Protein AF-A0A6N4T067-F1 (afdb_monomer_lite)

Sequence (150 aa):
MIQQEGWAFFNFDYLLPHVIFAALATLLLARVASMANKRQPPPKGITAFLLVLASFSFLVTSYVVGIRINQFAGGPLILAEYHRDDKCENLIPVHKSLPVVEYTHKTKDYWCSREVDEAQTVKVRKGLFGHYQFDLGEQTQAIRDYKKKT

Foldseek 3Di:
DDFCFPPLVPDPVLLVVLLVVLVVVLVVLVVCLVVVDPDDRDDPVVSVVVSVVSSVVSSVVVSVVVVVQQVVQWDAWDWWWWFADPVLQWTHTPDPLDDIGGDDPLQSVVNVVDDRPDIDIWTWIQTPPRDITTRCVVVVVSSVVVVVVD

Radius of gyration: 20.96 Å; chains: 1; bounding box: 53×38×52 Å

Secondary structure (DSSP, 8-state):
------GGGT-HHHHHHHHHHHHHHHHHHHHHHHHS-SS-PPPHHHHHHHHHHHHHHHHHHHHHHHHHHHHHHS---EEEEEEE-TTSSEEEESSTTSPPEEPPTTTHHHHHTS-TT--EEEEEEE-GGG-EEEE-HHHHHHHHHHHHH-

Structure (mmCIF, N/CA/C/O backbone):
data_AF-A0A6N4T067-F1
#
_entry.id   AF-A0A6N4T067-F1
#
loop_
_atom_site.group_PDB
_atom_site.id
_atom_site.type_symbol
_atom_site.label_atom_id
_atom_site.label_alt_id
_atom_site.label_comp_id
_atom_site.label_asym_id
_atom_site.label_entity_id
_atom_site.label_seq_id
_atom_site.pdbx_PDB_ins_code
_atom_site.Cartn_x
_atom_site.Cartn_y
_atom_site.Cartn_z
_atom_site.occupancy
_atom_site.B_iso_or_equiv
_atom_site.auth_seq_id
_atom_site.auth_comp_id
_atom_site.auth_asym_id
_atom_site.auth_atom_id
_atom_site.pdbx_PDB_model_num
ATOM 1 N N . MET A 1 1 ? -14.873 -4.683 -13.558 1.00 44.59 1 MET A N 1
ATOM 2 C CA . MET A 1 1 ? -13.881 -5.605 -12.961 1.00 44.59 1 MET A CA 1
ATOM 3 C C . MET A 1 1 ? -13.229 -4.860 -11.805 1.00 44.59 1 MET A C 1
ATOM 5 O O . MET A 1 1 ? -12.776 -3.748 -12.037 1.00 44.59 1 MET A O 1
ATOM 9 N N . ILE A 1 2 ? -13.279 -5.365 -10.568 1.00 52.09 2 ILE A N 1
ATOM 10 C CA . ILE A 1 2 ? -12.638 -4.685 -9.427 1.00 52.09 2 ILE A CA 1
ATOM 11 C C . ILE A 1 2 ? -11.141 -4.997 -9.496 1.00 52.09 2 ILE A C 1
ATOM 13 O O . ILE A 1 2 ? -10.750 -6.152 -9.355 1.00 52.09 2 ILE A O 1
ATOM 17 N N . GLN A 1 3 ? -10.327 -3.980 -9.760 1.00 61.28 3 GLN A N 1
ATOM 18 C CA . GLN A 1 3 ? -8.883 -4.107 -9.949 1.00 61.28 3 GLN A CA 1
ATOM 19 C C . GLN A 1 3 ? -8.162 -4.331 -8.605 1.00 61.28 3 GLN A C 1
ATOM 21 O O . GLN A 1 3 ? -8.578 -3.785 -7.575 1.00 61.28 3 GLN A O 1
ATOM 26 N N . GLN A 1 4 ? -7.127 -5.182 -8.593 1.00 61.72 4 GLN A N 1
ATOM 27 C CA . GLN A 1 4 ? -6.391 -5.567 -7.380 1.00 61.72 4 GLN A CA 1
ATOM 28 C C . GLN A 1 4 ? -5.180 -4.658 -7.160 1.00 61.72 4 GLN A C 1
ATOM 30 O O . GLN A 1 4 ? -4.049 -4.984 -7.513 1.00 61.72 4 GLN A O 1
ATOM 35 N N . GLU A 1 5 ? -5.416 -3.506 -6.542 1.00 65.81 5 GLU A N 1
ATOM 36 C CA . GLU A 1 5 ? -4.355 -2.526 -6.310 1.00 65.81 5 GLU A CA 1
ATOM 37 C C . GLU A 1 5 ? -3.645 -2.738 -4.970 1.00 65.81 5 GLU A C 1
ATOM 39 O O . GLU A 1 5 ? -4.001 -2.130 -3.965 1.00 65.81 5 GLU A O 1
ATOM 44 N N . GLY A 1 6 ? -2.653 -3.630 -4.942 1.00 62.97 6 GLY A N 1
ATOM 45 C CA . GLY A 1 6 ? -2.050 -4.131 -3.702 1.00 62.97 6 GLY A CA 1
ATOM 46 C C . GLY A 1 6 ? -1.324 -3.083 -2.849 1.00 62.97 6 GLY A C 1
ATOM 47 O O . GLY A 1 6 ? -1.438 -3.120 -1.630 1.00 62.97 6 GLY A O 1
ATOM 48 N N . TRP A 1 7 ? -0.605 -2.130 -3.447 1.00 63.97 7 TRP A N 1
ATOM 49 C CA . TRP A 1 7 ? 0.235 -1.191 -2.681 1.00 63.97 7 TRP A CA 1
ATOM 50 C C . TRP A 1 7 ? -0.571 -0.139 -1.904 1.00 63.97 7 TRP A C 1
ATOM 52 O O . TRP A 1 7 ? -0.191 0.242 -0.798 1.00 63.97 7 TRP A O 1
ATOM 62 N N . ALA A 1 8 ? -1.737 0.264 -2.423 1.00 60.00 8 ALA A N 1
ATOM 63 C CA . ALA A 1 8 ? -2.631 1.187 -1.724 1.00 60.00 8 ALA A CA 1
ATOM 64 C C . ALA A 1 8 ? -3.114 0.629 -0.371 1.00 60.00 8 ALA A C 1
ATOM 66 O O . ALA A 1 8 ? -3.447 1.415 0.507 1.00 60.00 8 ALA A O 1
ATOM 67 N N . PHE A 1 9 ? -3.106 -0.703 -0.193 1.00 60.81 9 PHE A N 1
ATOM 68 C CA . PHE A 1 9 ? -3.509 -1.389 1.042 1.00 60.81 9 PHE A CA 1
ATOM 69 C C . PHE A 1 9 ? -2.417 -1.479 2.121 1.00 60.81 9 PHE A C 1
ATOM 71 O O . PHE A 1 9 ? -2.731 -1.841 3.253 1.00 60.81 9 PHE A O 1
ATOM 78 N N . PHE A 1 10 ? -1.149 -1.195 1.800 1.00 60.81 10 PHE A N 1
ATOM 79 C CA . PHE A 1 10 ? -0.024 -1.381 2.733 1.00 60.81 10 PHE A CA 1
ATOM 80 C C . PHE A 1 10 ? 0.742 -0.092 3.050 1.00 60.81 10 PHE A C 1
ATOM 82 O O . PHE A 1 10 ? 1.742 -0.135 3.762 1.00 60.81 10 PHE A O 1
ATOM 89 N N . ASN A 1 11 ? 0.277 1.058 2.561 1.00 70.00 11 ASN A N 1
ATOM 90 C CA . ASN A 1 11 ? 0.948 2.333 2.777 1.00 70.00 11 ASN A CA 1
ATOM 91 C C . ASN A 1 11 ? 0.476 3.012 4.084 1.00 70.00 11 ASN A C 1
ATOM 93 O O . ASN A 1 11 ? -0.711 3.314 4.247 1.00 70.00 11 ASN A O 1
ATOM 97 N N . PHE A 1 12 ? 1.414 3.284 5.000 1.00 74.00 12 PHE A N 1
ATOM 98 C CA . PHE A 1 12 ? 1.149 3.974 6.269 1.00 74.00 12 PHE A CA 1
ATOM 99 C C . PHE A 1 12 ? 0.730 5.439 6.085 1.00 74.00 12 PHE A C 1
ATOM 101 O O . PHE A 1 12 ? -0.163 5.906 6.794 1.00 74.00 12 PHE A O 1
ATOM 108 N N . ASP A 1 13 ? 1.285 6.138 5.093 1.00 74.25 13 ASP A N 1
ATOM 109 C CA . ASP A 1 13 ? 0.868 7.497 4.726 1.00 74.25 13 ASP A CA 1
ATOM 110 C C . ASP A 1 13 ? -0.597 7.517 4.290 1.00 74.25 13 ASP A C 1
ATOM 112 O O . ASP A 1 13 ? -1.313 8.485 4.540 1.00 74.25 13 ASP A O 1
ATOM 116 N N . TYR A 1 14 ? -1.069 6.419 3.689 1.00 73.50 14 TYR A N 1
ATOM 117 C CA . TYR A 1 14 ? -2.481 6.251 3.364 1.00 73.50 14 TYR A CA 1
ATOM 118 C C . TYR A 1 14 ? -3.322 5.955 4.608 1.00 73.50 14 TYR A C 1
ATOM 120 O O . TYR A 1 14 ? -4.459 6.395 4.686 1.00 73.50 14 TYR A O 1
ATOM 128 N N . LEU A 1 15 ? -2.790 5.229 5.596 1.00 80.50 15 LEU A N 1
ATOM 129 C CA . LEU A 1 15 ? -3.504 4.858 6.824 1.00 80.50 15 LEU A CA 1
ATOM 130 C C . LEU A 1 15 ? -3.681 6.038 7.793 1.00 80.50 15 LEU A C 1
ATOM 132 O O . LEU A 1 15 ? -4.723 6.147 8.444 1.00 80.50 15 LEU A O 1
ATOM 136 N N . LEU A 1 16 ? -2.683 6.918 7.897 1.00 84.38 16 LEU A N 1
ATOM 137 C CA . LEU A 1 16 ? -2.623 7.966 8.918 1.00 84.38 16 LEU A CA 1
ATOM 138 C C . LEU A 1 16 ? -3.851 8.906 8.929 1.00 84.38 16 LEU A C 1
ATOM 140 O O . LEU A 1 16 ? -4.422 9.101 10.008 1.00 84.38 16 LEU A O 1
ATOM 144 N N . PRO A 1 17 ? -4.343 9.435 7.789 1.00 83.44 17 PRO A N 1
ATOM 145 C CA . PRO A 1 17 ? -5.561 10.246 7.772 1.00 83.44 17 PRO A CA 1
ATOM 146 C C . PRO A 1 17 ? -6.779 9.503 8.337 1.00 83.44 17 PRO A C 1
ATOM 148 O O . PRO A 1 17 ? -7.592 10.084 9.054 1.00 83.44 17 PRO A O 1
ATOM 151 N N . HIS A 1 18 ? -6.893 8.199 8.074 1.00 85.00 18 HIS A N 1
ATOM 152 C CA . HIS A 1 18 ? -8.007 7.378 8.550 1.00 85.00 18 HIS A CA 1
ATOM 153 C C . HIS A 1 18 ? -7.936 7.098 10.052 1.00 85.00 18 HIS A C 1
ATOM 155 O O . HIS A 1 18 ? -8.977 7.031 10.704 1.00 85.00 18 HIS A O 1
ATOM 161 N N . VAL A 1 19 ? -6.730 7.014 10.624 1.00 86.38 19 VAL A N 1
ATOM 162 C CA . VAL A 1 19 ? -6.539 6.962 12.084 1.00 86.38 19 VAL A CA 1
ATOM 163 C C . VAL A 1 19 ? -7.068 8.238 12.737 1.00 86.38 19 VAL A C 1
ATOM 165 O O . VAL A 1 19 ? -7.786 8.158 13.734 1.00 86.38 19 VAL A O 1
ATOM 168 N N . ILE A 1 20 ? -6.789 9.405 12.148 1.00 87.38 20 ILE A N 1
ATOM 169 C CA . ILE A 1 20 ? -7.291 10.695 12.645 1.00 87.38 20 ILE A CA 1
ATOM 170 C C . ILE A 1 20 ? -8.823 10.743 12.561 1.00 87.38 20 ILE A C 1
ATOM 172 O O . ILE A 1 20 ? -9.481 11.077 13.547 1.00 87.38 20 ILE A O 1
ATOM 176 N N . PHE A 1 21 ? -9.411 10.361 11.422 1.00 85.50 21 PHE A N 1
ATOM 177 C CA . PHE A 1 21 ? -10.870 10.315 11.271 1.00 85.50 21 PHE A CA 1
ATOM 178 C C . PHE A 1 21 ? -11.536 9.349 12.252 1.00 85.50 21 PHE A C 1
ATOM 180 O O . PHE A 1 21 ? -12.553 9.699 12.854 1.00 85.50 21 PHE A O 1
ATOM 187 N N . ALA A 1 22 ? -10.958 8.162 12.449 1.00 86.69 22 ALA A N 1
ATOM 188 C CA . ALA A 1 22 ? -11.449 7.200 13.423 1.00 86.69 22 ALA A CA 1
ATOM 189 C C . ALA A 1 22 ? -11.409 7.789 14.837 1.00 86.69 22 ALA A C 1
ATOM 191 O O . ALA A 1 22 ? -12.429 7.762 15.515 1.00 86.69 22 ALA A O 1
ATOM 192 N N . ALA A 1 23 ? -10.296 8.408 15.246 1.00 88.06 23 ALA A N 1
ATOM 193 C CA . ALA A 1 23 ? -10.174 9.049 16.555 1.00 88.06 23 ALA A CA 1
ATOM 194 C C . ALA A 1 23 ? -11.229 10.151 16.776 1.00 88.06 23 ALA A C 1
ATOM 196 O O . ALA A 1 23 ? -11.858 10.206 17.835 1.00 88.06 23 ALA A O 1
ATOM 197 N N . LEU A 1 24 ? -11.477 10.999 15.771 1.00 90.56 24 LEU A N 1
ATOM 198 C CA . LEU A 1 24 ? -12.517 12.033 15.833 1.00 90.56 24 LEU A CA 1
ATOM 199 C C . LEU A 1 24 ? -13.923 11.430 15.961 1.00 90.56 24 LEU A C 1
ATOM 201 O O . LEU A 1 24 ? -14.719 11.889 16.785 1.00 90.56 24 LEU A O 1
ATOM 205 N N . ALA A 1 25 ? -14.221 10.379 15.193 1.00 87.81 25 ALA A N 1
ATOM 206 C CA . ALA A 1 25 ? -15.487 9.657 15.286 1.00 87.81 25 ALA A CA 1
ATOM 207 C C . ALA A 1 25 ? -15.664 9.009 16.670 1.00 87.81 25 ALA A C 1
ATOM 209 O O . ALA A 1 25 ? -16.737 9.111 17.265 1.00 87.81 25 ALA A O 1
ATOM 210 N N . THR A 1 26 ? -14.607 8.414 17.231 1.00 89.12 26 THR A N 1
ATOM 211 C CA . THR A 1 26 ? -14.613 7.843 18.584 1.00 89.12 26 THR A CA 1
ATOM 212 C C . THR A 1 26 ? -14.922 8.895 19.639 1.00 89.12 26 THR A C 1
ATOM 214 O O . THR A 1 26 ? -15.746 8.651 20.518 1.00 89.12 26 THR A O 1
ATOM 217 N N . LEU A 1 27 ? -14.303 10.077 19.551 1.00 90.81 27 LEU A N 1
ATOM 218 C CA . LEU A 1 27 ? -14.550 11.182 20.482 1.00 90.81 27 LEU A CA 1
ATOM 219 C C . LEU A 1 27 ? -16.002 11.672 20.406 1.00 90.81 27 LEU A C 1
ATOM 221 O O . LEU A 1 27 ? -16.629 11.907 21.441 1.00 90.81 27 LEU A O 1
ATOM 225 N N . LEU A 1 28 ? -16.557 11.776 19.196 1.00 90.00 28 LEU A N 1
ATOM 226 C CA . LEU A 1 28 ? -17.969 12.097 18.976 1.00 90.00 28 LEU A CA 1
ATOM 227 C C . LEU A 1 28 ? -18.890 11.046 19.603 1.00 90.00 28 LEU A C 1
ATOM 229 O O . LEU A 1 28 ? -19.795 11.402 20.356 1.00 90.00 28 LEU A O 1
ATOM 233 N N . LEU A 1 29 ? -18.637 9.760 19.358 1.00 87.38 29 LEU A N 1
ATOM 234 C CA . LEU A 1 29 ? -19.424 8.663 19.926 1.00 87.38 29 LEU A CA 1
ATOM 235 C C . LEU A 1 29 ? -19.324 8.612 21.453 1.00 87.38 29 LEU A C 1
ATOM 237 O O . LEU A 1 29 ? -20.335 8.421 22.124 1.00 87.38 29 LEU A O 1
ATOM 241 N N . ALA A 1 30 ? -18.138 8.841 22.017 1.00 86.31 30 ALA A N 1
ATOM 242 C CA . ALA A 1 30 ? -17.937 8.908 23.461 1.00 86.31 30 ALA A CA 1
ATOM 243 C C . ALA A 1 30 ? -18.712 10.078 24.086 1.00 86.31 30 ALA A C 1
ATOM 245 O O . ALA A 1 30 ? -19.320 9.923 25.147 1.00 86.31 30 ALA A O 1
ATOM 246 N N . ARG A 1 31 ? -18.749 11.234 23.408 1.00 87.19 31 ARG A N 1
ATOM 247 C CA . ARG A 1 31 ? -19.545 12.395 23.827 1.00 87.19 31 ARG A CA 1
ATOM 248 C C . ARG A 1 31 ? -21.046 12.122 23.745 1.00 87.19 31 ARG A C 1
ATOM 250 O O . ARG A 1 31 ? -21.776 12.469 24.666 1.00 87.19 31 ARG A O 1
ATOM 257 N N . VAL A 1 32 ? -21.515 11.478 22.678 1.00 85.75 32 VAL A N 1
ATOM 258 C CA . VAL A 1 32 ? -22.923 11.071 22.564 1.00 85.75 32 VAL A CA 1
ATOM 259 C C . VAL A 1 32 ? -23.273 10.082 23.674 1.00 85.75 32 VAL A C 1
ATOM 261 O O . VAL A 1 32 ? -24.272 10.274 24.359 1.00 85.75 32 VAL A O 1
ATOM 264 N N . ALA A 1 33 ? -22.427 9.081 23.925 1.00 83.56 33 ALA A N 1
ATOM 265 C CA . ALA A 1 33 ? -22.639 8.090 24.976 1.00 83.56 33 ALA A CA 1
ATOM 266 C C . ALA A 1 33 ? -22.675 8.709 26.385 1.00 83.56 33 ALA A C 1
ATOM 268 O O . ALA A 1 33 ? -23.492 8.295 27.207 1.00 83.56 33 ALA A O 1
ATOM 269 N N . SER A 1 34 ? -21.837 9.715 26.667 1.00 81.31 34 SER A N 1
ATOM 270 C CA . SER A 1 34 ? -21.846 10.415 27.960 1.00 81.31 34 SER A CA 1
ATOM 271 C C . SER A 1 34 ? -23.079 11.304 28.143 1.00 81.31 34 SER A C 1
ATOM 273 O O . SER A 1 34 ? -23.580 11.441 29.257 1.00 81.31 34 SER A O 1
ATOM 275 N N . MET A 1 35 ? -23.611 11.865 27.053 1.00 82.06 35 MET A N 1
ATOM 276 C CA . MET A 1 35 ? -24.856 12.637 27.065 1.00 82.06 35 MET A CA 1
ATOM 277 C C . MET A 1 35 ? -26.109 11.750 27.105 1.00 82.06 35 MET A C 1
ATOM 279 O O . MET A 1 35 ? -27.137 12.168 27.639 1.00 82.06 35 MET A O 1
ATOM 283 N N . ALA A 1 36 ? -26.034 10.533 26.562 1.00 72.00 36 ALA A N 1
ATOM 284 C CA . ALA A 1 36 ? -27.180 9.663 26.314 1.00 72.00 36 ALA A CA 1
ATOM 285 C C . ALA A 1 36 ? -27.794 9.011 27.563 1.00 72.00 36 ALA A C 1
ATOM 287 O O . ALA A 1 36 ? -28.774 8.283 27.420 1.00 72.00 36 ALA A O 1
ATOM 288 N N . ASN A 1 37 ? -27.294 9.239 28.786 1.00 60.47 37 ASN A N 1
ATOM 289 C CA . ASN A 1 37 ? -27.870 8.538 29.933 1.00 60.47 37 ASN A CA 1
ATOM 290 C C . ASN A 1 37 ? -27.907 9.322 31.249 1.00 60.47 37 ASN A C 1
ATOM 292 O O . ASN A 1 37 ? -26.942 9.367 32.005 1.00 60.47 37 ASN A O 1
ATOM 296 N N . LYS A 1 38 ? -29.088 9.877 31.554 1.00 65.12 38 LYS A N 1
ATOM 297 C CA . LYS A 1 38 ? -29.423 10.468 32.862 1.00 65.12 38 LYS A CA 1
ATOM 298 C C . LYS A 1 38 ? -30.160 9.510 33.808 1.00 65.12 38 LYS A C 1
ATOM 300 O O . LYS A 1 38 ? -30.407 9.898 34.943 1.00 65.12 38 LYS A O 1
ATOM 305 N N . ARG A 1 39 ? -30.566 8.308 33.367 1.00 65.00 39 ARG A N 1
ATOM 306 C CA . ARG A 1 39 ? -31.454 7.439 34.170 1.00 65.00 39 ARG A CA 1
ATOM 307 C C . ARG A 1 39 ? -30.835 6.107 34.590 1.00 65.00 39 ARG A C 1
ATOM 309 O O . ARG A 1 39 ? -30.994 5.770 35.755 1.00 65.00 39 ARG A O 1
ATOM 316 N N . GLN A 1 40 ? -30.087 5.403 33.734 1.00 74.38 40 GLN A N 1
ATOM 317 C CA . GLN A 1 40 ? -29.312 4.210 34.122 1.00 74.38 40 GLN A CA 1
ATOM 318 C C . GLN A 1 40 ? -28.123 4.021 33.165 1.00 74.38 40 GLN A C 1
ATOM 320 O O . GLN A 1 40 ? -28.311 3.509 32.060 1.00 74.38 40 GLN A O 1
ATOM 325 N N . PRO A 1 41 ? -26.904 4.464 33.524 1.00 70.56 41 PRO A N 1
ATOM 326 C CA . PRO A 1 41 ? -25.761 4.327 32.635 1.00 70.56 41 PRO A CA 1
ATOM 327 C C . PRO A 1 41 ? -25.406 2.842 32.446 1.00 70.56 41 PRO A C 1
ATOM 329 O O . PRO A 1 41 ? -25.334 2.105 33.433 1.00 70.56 41 PRO A O 1
ATOM 332 N N . PRO A 1 42 ? -25.159 2.387 31.203 1.00 73.31 42 PRO A N 1
ATOM 333 C CA . PRO A 1 42 ? -24.680 1.036 30.955 1.00 73.31 42 PRO A CA 1
ATOM 334 C C . PRO A 1 42 ? -23.325 0.806 31.645 1.00 73.31 42 PRO A C 1
ATOM 336 O O . PRO A 1 42 ? -22.574 1.764 31.878 1.00 73.31 42 PRO A O 1
ATOM 339 N N . PRO A 1 43 ? -22.970 -0.456 31.948 1.00 83.56 43 PRO A N 1
ATOM 340 C CA . PRO A 1 43 ? -21.680 -0.786 32.535 1.00 83.56 43 PRO A CA 1
ATOM 341 C C . PRO A 1 43 ? -20.532 -0.213 31.700 1.00 83.56 43 PRO A C 1
ATOM 343 O O . PRO A 1 43 ? -20.444 -0.460 30.496 1.00 83.56 43 PRO A O 1
ATOM 346 N N . LYS A 1 44 ? -19.618 0.523 32.349 1.00 82.94 44 LYS A N 1
ATOM 347 C CA . LYS A 1 44 ? -18.510 1.227 31.676 1.00 82.94 44 LYS A CA 1
ATOM 348 C C . LYS A 1 44 ? -17.676 0.308 30.776 1.00 82.94 44 LYS A C 1
ATOM 350 O O . LYS A 1 44 ? -17.246 0.743 29.714 1.00 82.94 44 LYS A O 1
ATOM 355 N N . GLY A 1 45 ? -17.493 -0.954 31.174 1.00 84.56 45 GLY A N 1
ATOM 356 C CA . GLY A 1 45 ? -16.768 -1.952 30.382 1.00 84.56 45 GLY A CA 1
ATOM 357 C C . GLY A 1 45 ? -17.430 -2.263 29.036 1.00 84.56 45 GLY A C 1
ATOM 358 O O . GLY A 1 45 ? -16.741 -2.323 28.023 1.00 84.56 45 GLY A O 1
ATOM 359 N N . ILE A 1 46 ? -18.763 -2.377 28.998 1.00 85.00 46 ILE A N 1
ATOM 360 C CA . ILE A 1 46 ? -19.514 -2.636 27.757 1.00 85.00 46 ILE A CA 1
ATOM 361 C C . ILE A 1 46 ? -19.429 -1.417 26.836 1.00 85.00 46 ILE A C 1
ATOM 363 O O . ILE A 1 46 ? -19.150 -1.556 25.649 1.00 85.00 46 ILE A O 1
ATOM 367 N N . THR A 1 47 ? -19.598 -0.212 27.384 1.00 84.81 47 THR A N 1
ATOM 368 C CA . THR A 1 47 ? -19.473 1.032 26.612 1.00 84.81 47 THR A CA 1
ATOM 369 C C . THR A 1 47 ? -18.071 1.198 26.029 1.00 84.81 47 THR A C 1
ATOM 371 O O . THR A 1 47 ? -17.936 1.532 24.855 1.00 84.81 47 THR A O 1
ATOM 374 N N . ALA A 1 48 ? -17.026 0.931 26.818 1.00 85.81 48 ALA A N 1
ATOM 375 C CA . ALA A 1 48 ? -15.645 0.985 26.348 1.00 85.81 48 ALA A CA 1
ATOM 376 C C . ALA A 1 48 ? -15.395 -0.024 25.217 1.00 85.81 48 ALA A C 1
ATOM 378 O O . ALA A 1 48 ? -14.837 0.343 24.185 1.00 85.81 48 ALA A O 1
ATOM 379 N N . PHE A 1 49 ? -15.871 -1.263 25.370 1.00 88.75 49 PHE A N 1
ATOM 380 C CA . PHE A 1 49 ? -15.764 -2.290 24.334 1.00 88.75 49 PHE A CA 1
ATOM 381 C C . PHE A 1 49 ? -16.464 -1.879 23.029 1.00 88.75 49 PHE A C 1
ATOM 383 O O . PHE A 1 49 ? -15.869 -1.963 21.955 1.00 88.75 49 PHE A O 1
ATOM 390 N N . LEU A 1 50 ? -17.698 -1.370 23.115 1.00 88.38 50 LEU A N 1
ATOM 391 C CA . LEU A 1 50 ? -18.452 -0.903 21.949 1.00 88.38 50 LEU A CA 1
ATOM 392 C C . LEU A 1 50 ? -17.773 0.282 21.258 1.00 88.38 50 LEU A C 1
ATOM 394 O O . LEU A 1 50 ? -17.734 0.325 20.031 1.00 88.38 50 LEU A O 1
ATOM 398 N N . LEU A 1 51 ? -17.205 1.220 22.023 1.00 88.81 51 LEU A N 1
ATOM 399 C CA . LEU A 1 51 ? -16.451 2.340 21.460 1.00 88.81 51 LEU A CA 1
ATOM 400 C C . LEU A 1 51 ? -15.215 1.854 20.707 1.00 88.81 51 LEU A C 1
ATOM 402 O O . LEU A 1 51 ? -14.982 2.316 19.593 1.00 88.81 51 LEU A O 1
ATOM 406 N N . VAL A 1 52 ? -14.452 0.906 21.256 1.00 90.00 52 VAL A N 1
ATOM 407 C CA . VAL A 1 52 ? -13.288 0.321 20.568 1.00 90.00 52 VAL A CA 1
ATOM 408 C C . VAL A 1 52 ? -13.712 -0.378 19.275 1.00 90.00 52 VAL A C 1
ATOM 410 O O . VAL A 1 52 ? -13.132 -0.114 18.221 1.00 90.00 52 VAL A O 1
ATOM 413 N N . LEU A 1 53 ? -14.757 -1.209 19.325 1.00 92.00 53 LEU A N 1
ATOM 414 C CA . LEU A 1 53 ? -15.260 -1.925 18.151 1.00 92.00 53 LEU A CA 1
ATOM 415 C C . LEU A 1 53 ? -15.755 -0.963 17.061 1.00 92.00 53 LEU A C 1
ATOM 417 O O . LEU A 1 53 ? -15.431 -1.136 15.883 1.00 92.00 53 LEU A O 1
ATOM 421 N N . ALA A 1 54 ? -16.499 0.076 17.447 1.00 88.56 54 ALA A N 1
ATOM 422 C CA . ALA A 1 54 ? -16.962 1.113 16.532 1.00 88.56 54 ALA A CA 1
ATOM 423 C C . ALA A 1 54 ? -15.787 1.890 15.921 1.00 88.56 54 ALA A C 1
ATOM 425 O O . ALA A 1 54 ? -15.751 2.071 14.707 1.00 88.56 54 ALA A O 1
ATOM 426 N N . SER A 1 55 ? -14.797 2.280 16.731 1.00 88.25 55 SER A N 1
ATOM 427 C CA . SER A 1 55 ? -13.581 2.973 16.272 1.00 88.25 55 SER A CA 1
ATOM 428 C C . SER A 1 55 ? -12.853 2.171 15.201 1.00 88.25 55 SER A C 1
ATOM 430 O O . SER A 1 55 ? -12.539 2.688 14.132 1.00 88.25 55 SER A O 1
ATOM 432 N N . PHE A 1 56 ? -12.625 0.885 15.474 1.00 89.75 56 PHE A N 1
ATOM 433 C CA . PHE A 1 56 ? -11.944 -0.009 14.548 1.00 89.75 56 PHE A CA 1
ATOM 434 C C . PH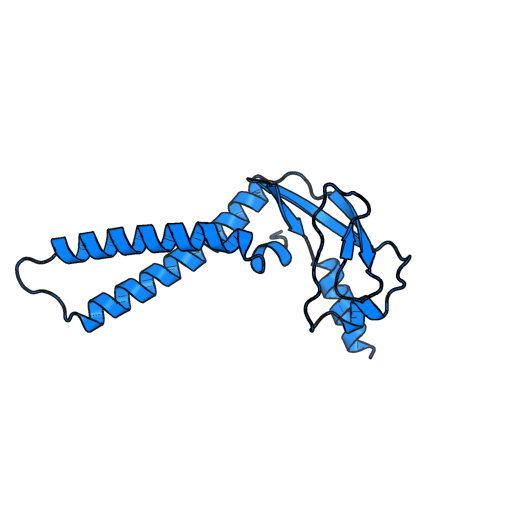E A 1 56 ? -12.751 -0.204 13.259 1.00 89.75 56 PHE A C 1
ATOM 436 O O . PHE A 1 56 ? -12.201 -0.149 12.161 1.00 89.75 56 PHE A O 1
ATOM 443 N N . SER A 1 57 ? -14.072 -0.347 13.377 1.00 90.12 57 SER A N 1
ATOM 444 C CA . SER A 1 57 ? -14.966 -0.471 12.222 1.00 90.12 57 SER A CA 1
ATOM 445 C C . SER A 1 57 ? -14.941 0.785 11.344 1.00 90.12 57 SER A C 1
ATOM 447 O O . SER A 1 57 ? -14.860 0.675 10.121 1.00 90.12 57 SER A O 1
ATOM 449 N N . PHE A 1 58 ? -14.950 1.979 11.947 1.00 88.69 58 PHE A N 1
ATOM 450 C CA . PHE A 1 58 ? -14.811 3.251 11.230 1.00 88.69 58 PHE A CA 1
ATOM 451 C C . PHE A 1 58 ? -13.440 3.396 10.569 1.00 88.69 58 PHE A C 1
ATOM 453 O O . PHE A 1 58 ? -13.372 3.824 9.417 1.00 88.69 58 PHE A O 1
ATOM 460 N N . LEU A 1 59 ? -12.361 3.005 11.252 1.00 87.56 59 LEU A N 1
ATOM 461 C CA . LEU A 1 59 ? -11.011 3.006 10.688 1.00 87.56 59 LEU A CA 1
ATOM 462 C C . LEU A 1 59 ? -10.958 2.160 9.413 1.00 87.56 59 LEU A C 1
ATOM 464 O O . LEU A 1 59 ? -10.635 2.680 8.347 1.00 87.56 59 LEU A O 1
ATOM 468 N N . VAL A 1 60 ? -11.351 0.887 9.504 1.00 87.94 60 VAL A N 1
ATOM 469 C CA . VAL A 1 60 ? -11.326 -0.046 8.369 1.00 87.94 60 VAL A CA 1
ATOM 470 C C . VAL A 1 60 ? -12.243 0.432 7.244 1.00 87.94 60 VAL A C 1
ATOM 472 O O . VAL A 1 60 ? -11.837 0.459 6.084 1.00 87.94 60 VAL A O 1
ATOM 475 N N . THR A 1 61 ? -13.466 0.854 7.573 1.00 88.31 61 THR A N 1
ATOM 476 C CA . THR A 1 61 ? -14.438 1.298 6.564 1.00 88.31 61 THR A CA 1
ATOM 477 C C . THR A 1 61 ? -13.962 2.561 5.858 1.00 88.31 61 THR A C 1
ATOM 479 O O . THR A 1 61 ? -13.980 2.613 4.631 1.00 88.31 61 THR A O 1
ATOM 482 N N . SER A 1 62 ? -13.494 3.565 6.605 1.00 86.94 62 SER A N 1
ATOM 483 C CA . SER A 1 62 ? -12.993 4.808 6.014 1.00 86.94 62 SER A CA 1
ATOM 484 C C . SER A 1 62 ? -11.768 4.560 5.138 1.00 86.94 62 SER A C 1
ATOM 486 O O . SER A 1 62 ? -11.696 5.131 4.054 1.00 86.94 62 SER A O 1
ATOM 488 N N . TYR A 1 63 ? -10.869 3.661 5.547 1.00 83.94 63 TYR A N 1
ATOM 489 C CA . TYR A 1 63 ? -9.697 3.266 4.773 1.00 83.94 63 TYR A CA 1
ATOM 490 C C . TYR A 1 63 ? -10.084 2.610 3.443 1.00 83.94 63 TYR A C 1
ATOM 492 O O . TYR A 1 63 ? -9.680 3.064 2.373 1.00 83.94 63 TYR A O 1
ATOM 500 N N . VAL A 1 64 ? -10.941 1.584 3.485 1.00 83.88 64 VAL A N 1
ATOM 501 C CA . VAL A 1 64 ? -11.393 0.872 2.279 1.00 83.88 64 VAL A CA 1
ATOM 502 C C . VAL A 1 64 ? -12.163 1.804 1.345 1.00 83.88 64 VAL A C 1
ATOM 504 O O . VAL A 1 64 ? -11.910 1.811 0.140 1.00 83.88 64 VAL A O 1
ATOM 507 N N . VAL A 1 65 ? -13.079 2.615 1.879 1.00 84.69 65 VAL A N 1
ATOM 508 C CA . VAL A 1 65 ? -13.829 3.602 1.089 1.00 84.69 65 VAL A CA 1
ATOM 509 C C . VAL A 1 65 ? -12.884 4.639 0.491 1.00 84.69 65 VAL A C 1
ATOM 511 O O . VAL A 1 65 ? -13.011 4.951 -0.689 1.00 84.69 65 VAL A O 1
ATOM 514 N N . GLY A 1 66 ? -11.900 5.115 1.256 1.00 82.19 66 GLY A N 1
ATOM 515 C CA . GLY A 1 66 ? -10.865 6.026 0.782 1.00 82.19 66 GLY A CA 1
ATOM 516 C C . GLY A 1 66 ? -10.112 5.457 -0.416 1.00 82.19 66 GLY A C 1
ATOM 517 O O . GLY A 1 66 ? -9.983 6.137 -1.429 1.00 82.19 66 GLY A O 1
ATOM 518 N N . ILE A 1 67 ? -9.674 4.194 -0.353 1.00 80.00 67 ILE A N 1
ATOM 519 C CA . ILE A 1 67 ? -9.042 3.503 -1.492 1.00 80.00 67 ILE A CA 1
ATOM 520 C C . ILE A 1 67 ? -9.981 3.475 -2.703 1.00 80.00 67 ILE A C 1
ATOM 522 O O . ILE A 1 67 ? -9.554 3.798 -3.810 1.00 80.00 67 ILE A O 1
ATOM 526 N N . ARG A 1 68 ? -11.261 3.127 -2.518 1.00 81.69 68 ARG A N 1
ATOM 527 C CA . ARG A 1 68 ? -12.227 3.050 -3.628 1.00 81.69 68 ARG A CA 1
ATOM 528 C C . ARG A 1 68 ? -12.517 4.408 -4.254 1.00 81.69 68 ARG A C 1
ATOM 530 O O . ARG A 1 68 ? -12.522 4.507 -5.475 1.00 81.69 68 ARG A O 1
ATOM 537 N N . ILE A 1 69 ? -12.719 5.451 -3.454 1.00 83.31 69 ILE A N 1
ATOM 538 C CA . ILE A 1 69 ? -12.888 6.821 -3.960 1.00 83.31 69 ILE A CA 1
ATOM 539 C C . ILE A 1 69 ? -11.660 7.217 -4.774 1.00 83.31 69 ILE A C 1
ATOM 541 O O . ILE A 1 69 ? -11.788 7.741 -5.876 1.00 83.31 69 ILE A O 1
ATOM 545 N N . ASN A 1 70 ? -10.475 6.907 -4.258 1.00 78.88 70 ASN A N 1
ATOM 546 C CA . ASN A 1 70 ? -9.230 7.222 -4.926 1.00 78.88 70 ASN A CA 1
ATOM 547 C C . ASN A 1 70 ? -9.060 6.454 -6.251 1.00 78.88 70 ASN A C 1
ATOM 549 O O . ASN A 1 70 ? -8.639 7.029 -7.250 1.00 78.88 70 ASN A O 1
ATOM 553 N N . GLN A 1 71 ? -9.504 5.195 -6.301 1.00 76.94 71 GLN A N 1
ATOM 554 C CA . GLN A 1 71 ? -9.594 4.417 -7.540 1.00 76.94 71 GLN A CA 1
ATOM 555 C C . GLN A 1 71 ? -10.558 5.033 -8.548 1.00 76.94 71 GLN A C 1
ATOM 557 O O . GLN A 1 71 ? -10.222 5.123 -9.724 1.00 76.94 71 GLN A O 1
ATOM 562 N N . PHE A 1 72 ? -11.750 5.448 -8.116 1.00 80.38 72 PHE A N 1
ATOM 563 C CA . PHE A 1 72 ? -12.749 6.039 -9.009 1.00 80.38 72 PHE A CA 1
ATOM 564 C C . PHE A 1 72 ? -12.332 7.409 -9.544 1.00 80.38 72 PHE A C 1
ATOM 566 O O . PHE A 1 72 ? -12.636 7.728 -10.689 1.00 80.38 72 PHE A O 1
ATOM 573 N N . ALA A 1 73 ? -11.659 8.212 -8.723 1.00 81.75 73 ALA A N 1
ATOM 574 C CA . ALA A 1 73 ? -11.216 9.551 -9.091 1.00 81.75 73 ALA A CA 1
ATOM 575 C C . ALA A 1 73 ? -9.857 9.569 -9.810 1.00 81.75 73 ALA A C 1
ATOM 577 O O . ALA A 1 73 ? -9.526 10.557 -10.466 1.00 81.75 73 ALA A O 1
ATOM 578 N N . GLY A 1 74 ? -9.055 8.511 -9.675 1.00 74.94 74 GLY A N 1
ATOM 579 C CA . GLY A 1 74 ? -7.768 8.398 -10.347 1.00 74.94 74 GLY A CA 1
ATOM 580 C C . GLY A 1 74 ? -7.916 8.215 -11.861 1.00 74.94 74 GLY A C 1
ATOM 581 O O . GLY A 1 74 ? -8.884 7.632 -12.349 1.00 74.94 74 GLY A O 1
ATOM 582 N N . GLY A 1 75 ? -6.938 8.730 -12.609 1.00 76.31 75 GLY A N 1
ATOM 583 C CA . GLY A 1 75 ? -6.905 8.652 -14.074 1.00 76.31 75 GLY A CA 1
ATOM 584 C C . GLY A 1 75 ? -6.730 7.223 -14.620 1.00 76.31 75 GLY A C 1
ATOM 585 O O . GLY A 1 75 ? -6.679 6.257 -13.857 1.00 76.31 75 GLY A O 1
ATOM 586 N N . PRO A 1 76 ? -6.609 7.041 -15.947 1.00 83.19 76 PRO A N 1
ATOM 587 C CA . PRO A 1 76 ? -6.342 5.723 -16.520 1.00 83.19 76 PRO A CA 1
ATOM 588 C C . PRO A 1 76 ? -5.037 5.129 -15.96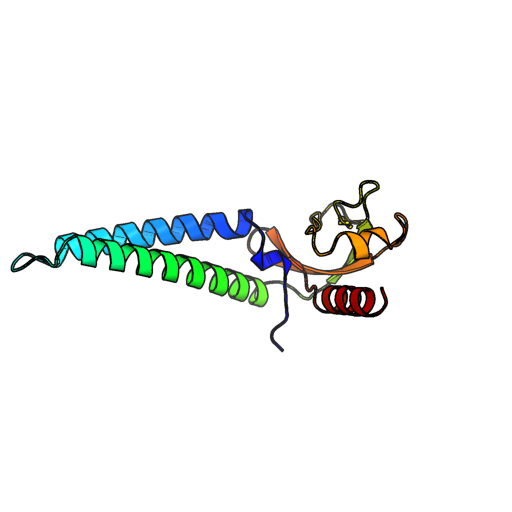5 1.00 83.19 76 PRO A C 1
ATOM 590 O O . PRO A 1 76 ? -4.127 5.858 -15.565 1.00 83.19 76 PRO A O 1
ATOM 593 N N . LEU A 1 77 ? -4.947 3.796 -15.935 1.00 85.25 77 LEU A N 1
ATOM 594 C CA . LEU A 1 77 ? -3.683 3.133 -15.615 1.00 85.25 77 LEU A CA 1
ATOM 595 C C . LEU A 1 77 ? -2.679 3.396 -16.727 1.00 85.25 77 LEU A C 1
ATOM 597 O O . LEU A 1 77 ? -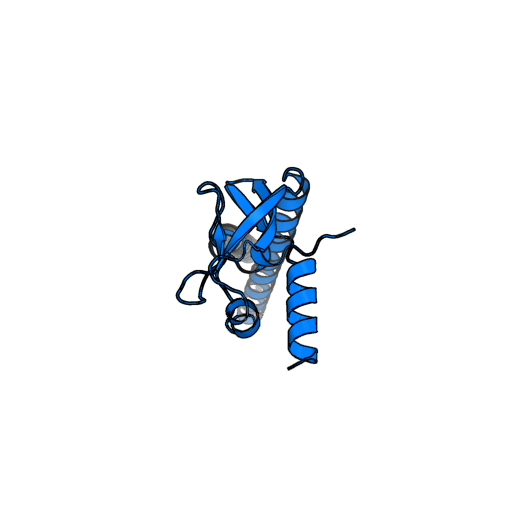2.988 3.221 -17.906 1.00 85.25 77 LEU A O 1
ATOM 601 N N . ILE A 1 78 ? -1.479 3.775 -16.324 1.00 88.38 78 ILE A N 1
ATOM 602 C CA . ILE A 1 78 ? -0.333 3.949 -17.198 1.00 88.38 78 ILE A CA 1
ATOM 603 C C . ILE A 1 78 ? 0.658 2.818 -16.948 1.00 88.38 78 ILE A C 1
ATOM 605 O O . ILE A 1 78 ? 0.802 2.332 -15.824 1.00 88.38 78 ILE A O 1
ATOM 609 N N . LEU A 1 79 ? 1.323 2.380 -18.009 1.00 90.00 79 LEU A N 1
ATOM 610 C CA . LEU A 1 79 ? 2.463 1.482 -17.897 1.00 90.00 79 LEU A CA 1
ATOM 611 C C . LEU A 1 79 ? 3.671 2.325 -17.501 1.00 90.00 79 LEU A C 1
ATOM 613 O O . LEU A 1 79 ? 3.984 3.309 -18.169 1.00 90.00 79 LEU A O 1
ATOM 617 N N . ALA A 1 80 ? 4.302 1.961 -16.395 1.00 90.88 80 ALA A N 1
ATOM 618 C CA . ALA A 1 80 ? 5.491 2.619 -15.894 1.00 90.88 80 ALA A CA 1
ATOM 619 C C . ALA A 1 80 ? 6.626 1.612 -15.755 1.00 90.88 80 ALA A C 1
ATOM 621 O O . ALA A 1 80 ? 6.414 0.482 -15.315 1.00 90.88 80 ALA A O 1
ATOM 622 N N . GLU A 1 81 ? 7.825 2.044 -16.113 1.00 92.88 81 GLU A N 1
ATOM 623 C CA . GLU A 1 81 ? 9.027 1.226 -16.044 1.00 92.88 81 GLU A CA 1
ATOM 624 C C . GLU A 1 81 ? 9.732 1.407 -14.701 1.00 92.88 81 GLU A C 1
ATOM 626 O O . GLU A 1 81 ? 9.901 2.525 -14.196 1.00 92.88 81 GLU A O 1
ATOM 631 N N . TYR A 1 82 ? 10.140 0.279 -14.135 1.00 91.50 82 TYR A N 1
ATOM 632 C CA . TYR A 1 82 ? 10.791 0.154 -12.844 1.00 91.50 82 TYR A CA 1
ATOM 633 C C . TYR A 1 82 ? 11.988 -0.782 -12.949 1.00 91.50 82 TYR A C 1
ATOM 635 O O . TYR A 1 82 ? 11.910 -1.817 -13.596 1.00 91.50 82 TYR A O 1
ATOM 643 N N . HIS A 1 83 ? 13.082 -0.440 -12.284 1.00 92.19 83 HIS A N 1
ATOM 644 C CA . HIS A 1 83 ? 14.285 -1.261 -12.207 1.00 92.19 83 HIS A CA 1
ATOM 645 C C . HIS A 1 83 ? 14.469 -1.737 -10.773 1.00 92.19 83 HIS A C 1
ATOM 647 O O . HIS A 1 83 ? 14.136 -1.022 -9.827 1.00 92.19 83 HIS A O 1
ATOM 653 N N . ARG A 1 84 ? 15.002 -2.941 -10.591 1.00 90.31 84 ARG A N 1
ATOM 654 C CA . ARG A 1 84 ? 15.389 -3.407 -9.258 1.00 90.31 84 ARG A CA 1
ATOM 655 C C . ARG A 1 84 ? 16.601 -2.604 -8.783 1.00 90.31 84 ARG A C 1
ATOM 657 O O . ARG A 1 84 ? 17.493 -2.321 -9.571 1.00 90.31 84 ARG A O 1
ATOM 664 N N . ASP A 1 85 ? 16.660 -2.269 -7.500 1.00 90.19 85 ASP A N 1
ATOM 665 C CA . ASP A 1 85 ? 17.885 -1.736 -6.907 1.00 90.19 85 ASP A CA 1
ATOM 666 C C . ASP A 1 85 ? 18.969 -2.819 -6.731 1.00 90.19 85 ASP A C 1
ATOM 668 O O . ASP A 1 85 ? 18.697 -4.023 -6.687 1.00 90.19 85 ASP A O 1
ATOM 672 N N . ASP A 1 86 ? 20.226 -2.396 -6.580 1.00 87.75 86 ASP A N 1
ATOM 673 C CA . ASP A 1 86 ? 21.360 -3.319 -6.406 1.00 87.75 86 ASP A CA 1
ATOM 674 C C . ASP A 1 86 ? 21.208 -4.214 -5.167 1.00 87.75 86 ASP A C 1
ATOM 676 O O . ASP A 1 86 ? 21.666 -5.358 -5.140 1.00 87.75 86 ASP A O 1
ATOM 680 N N . LYS A 1 87 ? 20.533 -3.694 -4.135 1.00 87.75 87 LYS A N 1
ATOM 681 C CA . LYS A 1 87 ? 20.325 -4.363 -2.845 1.00 87.75 87 LYS A CA 1
ATOM 682 C C . LYS A 1 87 ? 19.162 -5.353 -2.842 1.00 87.75 87 LYS A C 1
ATOM 684 O O . LYS A 1 87 ? 19.019 -6.110 -1.880 1.00 87.75 87 LYS A O 1
ATOM 689 N N . CYS A 1 88 ? 18.360 -5.393 -3.903 1.00 86.12 88 CYS A N 1
ATOM 690 C CA . CYS A 1 88 ? 17.138 -6.183 -3.961 1.00 86.12 88 CYS A CA 1
ATOM 691 C C . CYS A 1 88 ? 16.144 -5.870 -2.832 1.00 86.12 88 CYS A C 1
ATOM 693 O O . CYS A 1 88 ? 15.587 -6.768 -2.195 1.00 86.12 88 CYS A O 1
ATOM 695 N N . GLU A 1 89 ? 15.941 -4.596 -2.544 1.00 84.75 89 GLU A N 1
ATOM 696 C CA . GLU A 1 89 ? 14.992 -4.116 -1.540 1.00 84.75 89 GLU A CA 1
ATOM 697 C C . GLU A 1 89 ? 13.871 -3.299 -2.176 1.00 84.75 89 GLU A C 1
ATOM 699 O O . GLU A 1 89 ? 12.763 -3.280 -1.639 1.00 84.75 89 GLU A O 1
ATOM 704 N N . ASN A 1 90 ? 14.116 -2.712 -3.351 1.00 86.81 90 ASN A N 1
ATOM 705 C CA . ASN A 1 90 ? 13.203 -1.765 -3.974 1.00 86.81 90 ASN A CA 1
ATOM 706 C C . ASN A 1 90 ? 1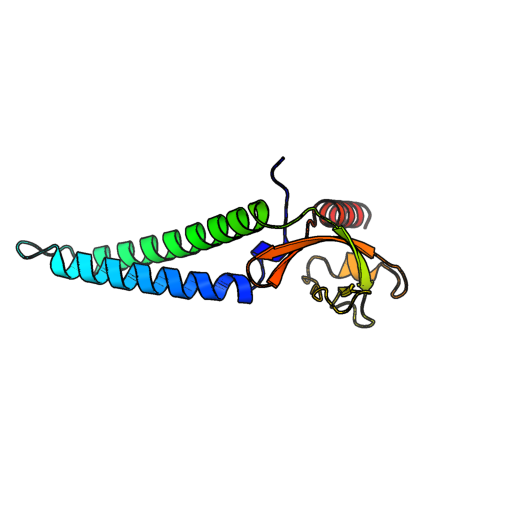3.108 -1.919 -5.498 1.00 86.81 90 ASN A C 1
ATOM 708 O O . ASN A 1 90 ? 14.046 -2.359 -6.168 1.00 86.81 90 ASN A O 1
ATOM 712 N N . LEU A 1 91 ? 11.976 -1.475 -6.047 1.00 86.75 91 LEU A N 1
ATOM 713 C CA . LEU A 1 91 ? 11.824 -1.084 -7.446 1.00 86.75 91 LEU A CA 1
ATOM 714 C C . LEU A 1 91 ? 11.922 0.435 -7.552 1.00 86.75 91 LEU A C 1
ATOM 716 O O . LEU A 1 91 ? 11.075 1.169 -7.030 1.00 86.75 91 LEU A O 1
ATOM 720 N N . ILE A 1 92 ? 12.938 0.899 -8.266 1.00 90.62 92 ILE A N 1
ATOM 721 C CA . ILE A 1 92 ? 13.198 2.303 -8.548 1.00 90.62 92 ILE A CA 1
ATOM 722 C C . ILE A 1 92 ? 12.537 2.656 -9.886 1.00 90.62 92 ILE A C 1
ATOM 724 O O . ILE A 1 92 ? 12.808 1.995 -10.888 1.00 90.62 92 ILE A O 1
ATOM 728 N N . PRO A 1 93 ? 11.670 3.676 -9.943 1.00 91.19 93 PRO A N 1
ATOM 729 C CA . PRO A 1 93 ? 11.060 4.085 -11.198 1.00 91.19 93 PRO A CA 1
ATOM 730 C C . PRO A 1 93 ? 12.079 4.752 -12.121 1.00 91.19 93 PRO A C 1
ATOM 732 O O . PRO A 1 93 ? 12.904 5.552 -11.677 1.00 91.19 93 PRO A O 1
ATOM 735 N N . VAL A 1 94 ? 11.938 4.522 -13.425 1.00 91.12 94 VAL A N 1
ATOM 736 C CA . VAL A 1 94 ? 12.697 5.257 -14.452 1.00 91.12 94 VAL A CA 1
ATOM 737 C C . VAL A 1 94 ? 12.315 6.745 -14.433 1.00 91.12 94 VAL A C 1
ATOM 739 O O . VAL A 1 94 ? 13.164 7.636 -14.517 1.00 91.12 94 VAL A O 1
ATOM 742 N N . HIS A 1 95 ? 11.024 7.042 -14.250 1.00 88.38 95 HIS A N 1
ATOM 743 C CA . HIS A 1 95 ? 10.523 8.407 -14.106 1.00 88.38 95 HIS A CA 1
ATOM 744 C C . HIS A 1 95 ? 10.486 8.851 -12.639 1.00 88.38 95 HIS A C 1
ATOM 746 O O . HIS A 1 95 ? 9.662 8.384 -11.857 1.00 88.38 95 HIS A O 1
ATOM 752 N N . LYS A 1 96 ? 11.304 9.855 -12.291 1.00 85.12 96 LYS A N 1
ATOM 753 C CA . LYS A 1 96 ? 11.438 10.409 -10.924 1.00 85.12 96 LYS A CA 1
ATOM 754 C C . LYS A 1 96 ? 10.145 10.953 -10.294 1.00 85.12 96 LYS A C 1
ATOM 756 O O . LYS A 1 96 ? 10.124 11.233 -9.102 1.00 85.12 96 LYS A O 1
ATOM 761 N N . SER A 1 97 ? 9.092 11.170 -11.081 1.00 83.06 97 SER A N 1
ATOM 762 C CA . SER A 1 97 ? 7.785 11.624 -10.589 1.00 83.06 97 SER A CA 1
ATOM 763 C C . SER A 1 97 ? 6.943 10.505 -9.969 1.00 83.06 97 SER A C 1
ATOM 765 O O . SER A 1 97 ? 5.927 10.794 -9.328 1.00 83.06 97 SER A O 1
ATOM 767 N N . LEU A 1 98 ? 7.334 9.248 -10.183 1.00 85.31 98 LEU A N 1
ATOM 768 C CA . LEU A 1 98 ? 6.677 8.067 -9.642 1.00 85.31 98 LEU A CA 1
ATOM 769 C C . LEU A 1 98 ? 7.314 7.658 -8.304 1.00 85.31 98 LEU A C 1
ATOM 771 O O . LEU A 1 98 ? 8.480 7.975 -8.060 1.00 85.31 98 LEU A O 1
ATOM 775 N N . PRO A 1 99 ? 6.582 6.953 -7.426 1.00 83.81 99 PRO A N 1
ATOM 776 C CA . PRO A 1 99 ? 7.131 6.508 -6.156 1.00 83.81 99 PRO A CA 1
ATOM 777 C C . PRO A 1 99 ? 7.905 5.199 -6.303 1.00 83.81 99 PRO A C 1
ATOM 779 O O . PRO A 1 99 ? 7.621 4.390 -7.190 1.00 83.81 99 PRO A O 1
ATOM 782 N N . VAL A 1 100 ? 8.852 5.004 -5.386 1.00 85.94 100 VAL A N 1
ATOM 783 C CA . VAL A 1 100 ? 9.596 3.754 -5.182 1.00 85.94 100 VAL A CA 1
ATOM 784 C C . VAL A 1 100 ? 8.661 2.694 -4.599 1.00 85.94 100 VAL A C 1
ATOM 786 O O . VAL A 1 100 ? 7.818 3.005 -3.755 1.00 85.94 100 VAL A O 1
ATOM 789 N N . VAL A 1 101 ? 8.805 1.444 -5.043 1.00 82.44 101 VAL A N 1
ATOM 790 C CA . VAL A 1 101 ? 8.034 0.313 -4.507 1.00 82.44 101 VAL A CA 1
ATOM 791 C C . VAL A 1 101 ? 8.954 -0.582 -3.689 1.00 82.44 101 VAL A C 1
ATOM 793 O O . VAL A 1 101 ? 9.865 -1.199 -4.232 1.00 82.44 101 VAL A O 1
ATOM 796 N N . GLU A 1 102 ? 8.698 -0.673 -2.390 1.00 80.06 102 GLU A N 1
ATOM 797 C CA . GLU A 1 102 ? 9.451 -1.538 -1.479 1.00 80.06 102 GLU A CA 1
ATOM 798 C C . GLU A 1 102 ? 9.009 -3.002 -1.612 1.00 80.06 102 GLU A C 1
ATOM 800 O O . GLU A 1 102 ? 7.815 -3.313 -1.723 1.00 80.06 102 GLU A O 1
ATOM 805 N N . TYR A 1 103 ? 9.964 -3.931 -1.562 1.00 73.31 103 TYR A N 1
ATOM 806 C CA . TYR A 1 103 ? 9.651 -5.352 -1.538 1.00 73.31 103 TYR A CA 1
ATOM 807 C C . TYR A 1 103 ? 9.198 -5.804 -0.161 1.00 73.31 103 TYR A C 1
ATOM 809 O O . TYR A 1 103 ? 9.834 -5.558 0.861 1.00 73.31 103 TYR A O 1
ATOM 817 N N . THR A 1 104 ? 8.165 -6.640 -0.145 1.00 75.31 104 THR A N 1
ATOM 818 C CA . THR A 1 104 ? 7.938 -7.488 1.023 1.00 75.31 104 THR A CA 1
ATOM 819 C C . THR A 1 104 ? 8.963 -8.624 1.031 1.00 75.31 104 THR A C 1
ATOM 821 O O . THR A 1 104 ? 9.317 -9.162 -0.023 1.00 75.31 104 THR A O 1
ATOM 824 N N . HIS A 1 105 ? 9.357 -9.096 2.216 1.00 77.75 105 HIS A N 1
ATOM 825 C CA . HIS A 1 105 ? 10.201 -10.292 2.351 1.00 77.75 105 HIS A CA 1
ATOM 826 C C . HIS A 1 105 ? 9.643 -11.498 1.566 1.00 77.75 105 HIS A C 1
ATOM 828 O O . HIS A 1 105 ? 10.389 -12.336 1.075 1.00 77.75 105 HIS A O 1
ATOM 834 N N . LYS A 1 106 ? 8.317 -11.598 1.401 1.00 77.06 106 LYS A N 1
ATOM 835 C CA . LYS A 1 106 ? 7.665 -12.717 0.699 1.00 77.06 106 LYS A CA 1
ATOM 836 C C . LYS A 1 106 ? 7.837 -12.690 -0.819 1.00 77.06 106 LYS A C 1
ATOM 838 O O . LYS A 1 106 ? 7.527 -13.695 -1.464 1.00 77.06 106 LYS A O 1
ATOM 843 N N . THR A 1 107 ? 8.230 -11.555 -1.385 1.00 82.62 107 THR A N 1
ATOM 844 C CA . THR A 1 107 ? 8.385 -11.351 -2.831 1.00 82.62 107 THR A CA 1
ATOM 845 C C . THR A 1 107 ? 9.843 -11.153 -3.232 1.00 82.62 107 THR A C 1
ATOM 847 O O . THR A 1 107 ? 10.128 -11.138 -4.423 1.00 82.62 107 THR A O 1
ATOM 850 N N . LYS A 1 108 ? 10.751 -11.027 -2.253 1.00 85.38 108 LYS A N 1
ATOM 851 C CA . LYS A 1 108 ? 12.168 -10.721 -2.459 1.00 85.38 108 LYS A CA 1
ATOM 852 C C . LYS A 1 108 ? 12.842 -11.706 -3.416 1.00 85.38 108 LYS A C 1
ATOM 854 O O . LYS A 1 108 ? 13.405 -11.259 -4.401 1.00 85.38 108 LYS A O 1
ATOM 859 N N . ASP A 1 109 ? 12.683 -13.014 -3.217 1.00 88.56 109 ASP A N 1
ATOM 860 C CA . ASP A 1 109 ? 13.334 -14.033 -4.064 1.00 88.56 109 ASP A CA 1
ATOM 861 C C . ASP A 1 109 ? 12.968 -13.911 -5.549 1.00 88.56 109 ASP A C 1
ATOM 863 O O . ASP A 1 109 ? 13.832 -14.021 -6.414 1.00 88.56 109 ASP A O 1
ATOM 867 N N . TYR A 1 110 ? 11.694 -13.629 -5.847 1.00 88.00 110 TYR A N 1
ATOM 868 C CA . TYR A 1 110 ? 11.252 -13.394 -7.221 1.00 88.00 110 TYR A CA 1
ATOM 869 C C . TYR A 1 110 ? 11.940 -12.162 -7.810 1.00 88.00 110 TYR A C 1
ATOM 871 O O . TYR A 1 110 ? 12.505 -12.228 -8.897 1.00 88.00 110 TYR A O 1
ATOM 879 N N . TRP A 1 111 ? 11.927 -11.042 -7.089 1.00 86.31 111 TRP A N 1
ATOM 880 C CA . TRP A 1 111 ? 12.537 -9.811 -7.583 1.00 86.31 111 TRP A CA 1
ATOM 881 C C . TRP A 1 111 ? 14.058 -9.920 -7.684 1.00 86.31 111 TRP A C 1
ATOM 883 O O . TRP A 1 111 ? 14.636 -9.359 -8.604 1.00 86.31 111 TRP A O 1
ATOM 893 N N . CYS A 1 112 ? 14.710 -10.695 -6.815 1.00 89.25 112 CYS A N 1
ATOM 894 C CA . CYS A 1 112 ? 16.148 -10.943 -6.906 1.00 89.25 112 CYS A CA 1
ATOM 895 C C . CYS A 1 112 ? 16.540 -11.892 -8.037 1.00 89.25 112 CYS A C 1
ATOM 897 O O . CYS A 1 112 ? 17.717 -11.935 -8.377 1.00 89.25 112 CYS A O 1
ATOM 899 N N . SER A 1 113 ? 15.591 -12.639 -8.609 1.00 89.44 113 SER A N 1
ATOM 900 C CA . SER A 1 113 ? 15.846 -13.452 -9.803 1.00 89.44 113 SER A CA 1
ATOM 901 C C . SER A 1 113 ? 15.891 -12.629 -11.098 1.00 89.44 113 SER A C 1
ATOM 903 O O . SER A 1 113 ? 16.290 -13.155 -12.132 1.00 89.44 113 SER A O 1
ATOM 905 N N . ARG A 1 114 ? 15.474 -11.356 -11.045 1.00 88.94 114 ARG A N 1
ATOM 906 C CA . ARG A 1 114 ? 15.504 -10.407 -12.167 1.00 88.94 114 ARG A CA 1
ATOM 907 C C . ARG A 1 114 ? 16.833 -9.666 -12.222 1.00 88.94 114 ARG A C 1
ATOM 909 O O . ARG A 1 114 ? 17.434 -9.390 -11.181 1.00 88.94 114 ARG A O 1
ATOM 916 N N . GLU A 1 115 ? 17.271 -9.324 -13.429 1.00 89.12 115 GLU A N 1
ATOM 917 C CA . GLU A 1 115 ? 18.488 -8.530 -13.613 1.00 89.12 115 GLU A CA 1
ATOM 918 C C . GLU A 1 115 ? 18.249 -7.068 -13.198 1.00 89.12 115 GLU A C 1
ATOM 920 O O . GLU A 1 115 ? 17.132 -6.557 -13.269 1.00 89.12 115 GLU A O 1
ATOM 925 N N . VAL A 1 116 ? 19.299 -6.382 -12.737 1.00 87.31 116 VAL A N 1
ATOM 926 C CA . VAL A 1 116 ? 19.212 -4.975 -12.289 1.00 87.31 116 VAL A CA 1
ATOM 927 C C . VAL A 1 116 ? 18.830 -4.043 -13.444 1.00 87.31 116 VAL A C 1
ATOM 929 O O . VAL A 1 116 ? 18.033 -3.122 -13.264 1.00 87.31 116 VAL A O 1
ATOM 932 N N . ASP A 1 117 ? 19.345 -4.327 -14.639 1.00 87.25 117 ASP A N 1
ATOM 933 C CA . ASP A 1 117 ? 19.090 -3.542 -15.849 1.00 87.25 117 ASP A CA 1
ATOM 934 C C . ASP A 1 117 ? 17.766 -3.924 -16.541 1.00 87.25 117 ASP A C 1
ATOM 936 O O . ASP A 1 117 ? 17.361 -3.282 -17.512 1.00 87.25 117 ASP A O 1
ATOM 940 N N . GLU A 1 118 ? 17.065 -4.955 -16.048 1.00 89.94 118 GLU A N 1
ATOM 941 C CA . GLU A 1 118 ? 15.800 -5.420 -16.615 1.00 89.94 118 GLU A CA 1
ATOM 942 C C . GLU A 1 118 ? 14.654 -4.482 -16.213 1.00 89.94 118 GLU A C 1
ATOM 944 O O . GLU A 1 118 ? 14.170 -4.500 -15.076 1.00 89.94 118 GLU A O 1
ATOM 949 N N . ALA A 1 119 ? 14.167 -3.697 -17.176 1.00 88.38 119 ALA A N 1
ATOM 950 C CA . ALA A 1 119 ? 13.001 -2.845 -16.986 1.00 88.38 119 ALA A CA 1
ATOM 951 C C . ALA A 1 119 ? 11.731 -3.686 -16.759 1.00 88.38 119 ALA A C 1
ATOM 953 O O . ALA A 1 119 ? 11.225 -4.373 -17.648 1.00 88.38 119 ALA A O 1
ATOM 954 N N . GLN A 1 120 ? 11.176 -3.597 -15.554 1.00 88.44 120 GLN A N 1
ATOM 955 C CA . GLN A 1 120 ? 9.902 -4.194 -15.176 1.00 88.44 120 GLN A CA 1
ATOM 956 C C . GLN A 1 120 ? 8.779 -3.195 -15.422 1.00 88.44 120 GLN A C 1
ATOM 958 O O . GLN A 1 120 ? 8.776 -2.087 -14.887 1.00 88.44 120 GLN A O 1
ATOM 963 N N . THR A 1 121 ? 7.777 -3.597 -16.198 1.00 89.31 121 THR A N 1
ATOM 964 C CA . THR A 1 121 ? 6.587 -2.768 -16.384 1.00 89.31 121 THR A CA 1
ATOM 965 C C . THR A 1 121 ? 5.595 -3.011 -15.252 1.00 89.31 121 THR A C 1
ATOM 967 O O . THR A 1 121 ? 5.193 -4.146 -14.985 1.00 89.31 121 THR A O 1
ATOM 970 N N . VAL A 1 122 ? 5.168 -1.935 -14.597 1.00 87.31 122 VAL A N 1
ATOM 971 C CA . VAL A 1 122 ? 4.134 -1.951 -13.563 1.00 87.31 122 VAL A CA 1
ATOM 972 C C . VAL A 1 122 ? 3.013 -1.004 -13.965 1.00 87.31 122 VAL A C 1
ATOM 974 O O . VAL A 1 122 ? 3.250 0.102 -14.448 1.00 87.31 122 VAL A O 1
ATOM 977 N N . LYS A 1 123 ? 1.767 -1.445 -13.786 1.00 89.06 123 LYS A N 1
ATOM 978 C CA . LYS A 1 123 ? 0.589 -0.618 -14.049 1.00 89.06 123 LYS A CA 1
ATOM 979 C C . LYS A 1 123 ? 0.354 0.298 -12.858 1.00 89.06 123 LYS A C 1
ATOM 981 O O . LYS A 1 123 ? 0.066 -0.170 -11.756 1.00 89.06 123 LYS A O 1
ATOM 986 N N . VAL A 1 124 ? 0.469 1.599 -13.089 1.00 88.06 124 VAL A N 1
ATOM 987 C CA . VAL A 1 124 ? 0.380 2.627 -12.052 1.00 88.06 124 VAL A CA 1
ATOM 988 C C . VAL A 1 124 ? -0.729 3.612 -12.388 1.00 88.06 124 VAL A C 1
ATOM 990 O O . VAL A 1 124 ? -0.957 3.952 -13.545 1.00 88.06 124 VAL A O 1
ATOM 993 N N . ARG A 1 125 ? -1.437 4.087 -11.372 1.00 86.69 125 ARG A N 1
ATOM 994 C CA . ARG A 1 125 ? -2.433 5.154 -11.466 1.00 86.69 125 ARG A CA 1
ATOM 995 C C . ARG A 1 125 ? -2.097 6.225 -10.445 1.00 86.69 125 ARG A C 1
ATOM 997 O O . ARG A 1 125 ? -1.792 5.918 -9.295 1.00 86.69 125 ARG A O 1
ATOM 1004 N N . LYS A 1 126 ? -2.190 7.490 -10.853 1.00 84.06 126 LYS A N 1
ATOM 1005 C CA . LYS A 1 126 ? -2.144 8.613 -9.919 1.00 84.06 126 LYS A CA 1
ATOM 1006 C C . LYS A 1 126 ? -3.541 8.844 -9.353 1.00 84.06 126 LYS A C 1
ATOM 1008 O O . LYS A 1 126 ? -4.476 9.141 -10.097 1.00 84.06 126 LYS A O 1
ATOM 1013 N N . GLY A 1 127 ? -3.658 8.678 -8.048 1.00 79.19 127 GLY A N 1
ATOM 1014 C CA . GLY A 1 127 ? -4.841 8.987 -7.273 1.00 79.19 127 GLY A CA 1
ATOM 1015 C C . GLY A 1 127 ? -4.896 10.448 -6.810 1.00 79.19 127 GLY A C 1
ATOM 1016 O O . GLY A 1 127 ? -4.006 11.264 -7.072 1.00 79.19 127 GLY A O 1
ATOM 1017 N N . LEU A 1 128 ? -5.960 10.774 -6.084 1.00 78.56 128 LEU A N 1
ATOM 1018 C CA . LEU A 1 128 ? -6.120 11.986 -5.298 1.00 78.56 128 LEU A CA 1
ATOM 1019 C C . LEU A 1 128 ? -5.015 12.127 -4.244 1.00 78.56 128 LEU A C 1
ATOM 1021 O O . LEU A 1 128 ? -4.420 11.153 -3.777 1.00 78.56 128 LEU A O 1
ATOM 1025 N N . PHE A 1 129 ? -4.760 13.382 -3.870 1.00 74.12 129 PHE A N 1
ATOM 1026 C CA . PHE A 1 129 ? -3.792 13.769 -2.837 1.00 74.12 129 PHE A CA 1
ATOM 1027 C C . PHE A 1 129 ? -2.349 13.300 -3.099 1.00 74.12 129 PHE A C 1
ATOM 1029 O O . PHE A 1 129 ? -1.540 13.234 -2.184 1.00 74.12 129 PHE A O 1
ATOM 1036 N N . GLY A 1 130 ? -2.004 13.006 -4.358 1.00 69.94 130 GLY A N 1
ATOM 1037 C CA . GLY A 1 130 ? -0.645 12.614 -4.742 1.00 69.94 130 GLY A CA 1
ATOM 1038 C C . GLY A 1 130 ? -0.292 11.159 -4.428 1.00 69.94 130 GLY A C 1
ATOM 1039 O O . GLY A 1 130 ? 0.853 10.766 -4.637 1.00 69.94 130 GLY A O 1
ATOM 1040 N N . HIS A 1 131 ? -1.254 10.350 -3.979 1.00 77.62 131 HIS A N 1
ATOM 1041 C CA . HIS A 1 131 ? -1.034 8.925 -3.755 1.00 77.62 131 HIS A CA 1
ATOM 1042 C C . HIS A 1 131 ? -1.074 8.156 -5.071 1.00 77.62 131 HIS A C 1
ATOM 1044 O O . HIS A 1 131 ? -1.951 8.376 -5.904 1.00 77.62 131 HIS A O 1
ATOM 1050 N N . TYR A 1 132 ? -0.150 7.217 -5.240 1.00 80.50 132 TYR A N 1
ATOM 1051 C CA . TYR A 1 132 ? -0.145 6.316 -6.384 1.00 80.50 132 TYR A CA 1
ATOM 1052 C C . TYR A 1 132 ? -0.732 4.961 -6.013 1.00 80.50 132 TYR A C 1
ATOM 1054 O O . TYR A 1 132 ? -0.634 4.496 -4.879 1.00 80.50 132 TYR A O 1
ATOM 1062 N N . GLN A 1 133 ? -1.354 4.335 -6.997 1.00 83.94 133 GLN A N 1
ATOM 1063 C CA . GLN A 1 133 ? -1.966 3.027 -6.894 1.00 83.94 133 GLN A CA 1
ATOM 1064 C C . GLN A 1 133 ? -1.314 2.110 -7.915 1.00 83.94 133 GLN A C 1
ATOM 1066 O O . GLN A 1 133 ? -1.141 2.485 -9.074 1.00 83.94 133 GLN A O 1
ATOM 1071 N N . PHE A 1 134 ? -0.947 0.915 -7.474 1.00 82.81 134 PHE A N 1
ATOM 1072 C CA . PHE A 1 134 ? -0.253 -0.069 -8.291 1.00 82.81 134 PHE A CA 1
ATOM 1073 C C . PHE A 1 134 ? -1.164 -1.263 -8.495 1.00 82.81 134 PHE A C 1
ATOM 1075 O O . PHE A 1 134 ? -1.524 -1.916 -7.513 1.00 82.81 134 PHE A O 1
ATOM 1082 N N . ASP A 1 135 ? -1.511 -1.562 -9.743 1.00 83.44 135 ASP A N 1
ATOM 1083 C CA . ASP A 1 135 ? -2.127 -2.839 -10.078 1.00 83.44 135 ASP A CA 1
ATOM 1084 C C . ASP A 1 135 ? -1.025 -3.894 -10.135 1.00 83.44 135 ASP A C 1
ATOM 1086 O O . ASP A 1 135 ? -0.195 -3.909 -11.043 1.00 83.44 135 ASP A O 1
ATOM 1090 N N . LEU A 1 136 ? -1.019 -4.745 -9.111 1.00 77.31 136 LEU A N 1
ATOM 1091 C CA . LEU A 1 136 ? -0.031 -5.801 -8.934 1.00 77.31 136 LEU A CA 1
ATOM 1092 C C . LEU A 1 136 ? -0.573 -7.160 -9.384 1.00 77.31 136 LEU A C 1
ATOM 1094 O O . LEU A 1 136 ? 0.020 -8.178 -9.034 1.00 77.31 136 LEU A O 1
ATOM 1098 N N . GLY A 1 137 ? -1.706 -7.222 -10.092 1.00 81.75 137 GLY A N 1
ATOM 1099 C CA . GLY A 1 137 ? -2.321 -8.488 -10.496 1.00 81.75 137 GLY A CA 1
ATOM 1100 C C . GLY A 1 137 ? -1.380 -9.361 -11.332 1.00 81.75 137 GLY A C 1
ATOM 1101 O O . GLY A 1 137 ? -1.167 -10.532 -11.010 1.00 81.75 137 GLY A O 1
ATOM 1102 N N . GLU A 1 138 ? -0.756 -8.775 -12.355 1.00 83.69 138 GLU A N 1
ATOM 1103 C CA . GLU A 1 138 ? 0.184 -9.469 -13.247 1.00 83.69 138 GLU A CA 1
ATOM 1104 C C . GLU A 1 138 ? 1.460 -9.890 -12.508 1.00 83.69 138 GLU A C 1
ATOM 1106 O O . GLU A 1 13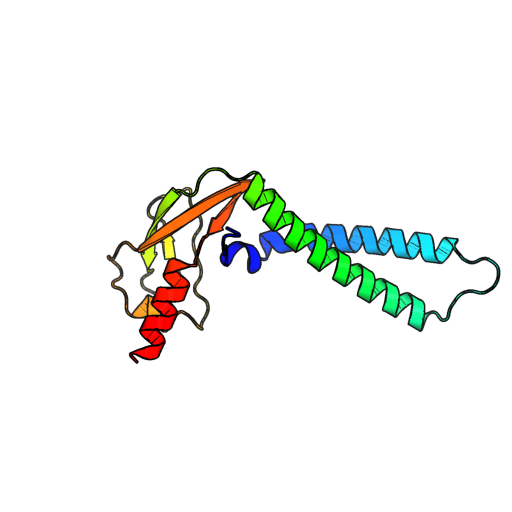8 ? 1.903 -11.031 -12.620 1.00 83.69 138 GLU A O 1
ATOM 1111 N N . GLN A 1 139 ? 2.006 -9.009 -11.671 1.00 83.62 139 GLN A N 1
ATOM 1112 C CA . GLN A 1 139 ? 3.211 -9.262 -10.882 1.00 83.62 139 GLN A CA 1
ATOM 1113 C C . GLN A 1 139 ? 2.946 -10.333 -9.820 1.00 83.62 139 GLN A C 1
ATOM 1115 O O . GLN A 1 139 ? 3.758 -11.231 -9.625 1.00 83.62 139 GLN A O 1
ATOM 1120 N N . THR A 1 140 ? 1.785 -10.297 -9.165 1.00 84.31 140 THR A N 1
ATOM 1121 C CA . THR A 1 140 ? 1.367 -11.312 -8.188 1.00 84.31 140 THR A CA 1
ATOM 1122 C C . THR A 1 140 ? 1.244 -12.676 -8.850 1.00 84.31 140 THR A C 1
ATOM 1124 O O . THR A 1 140 ? 1.670 -13.676 -8.269 1.00 84.31 140 THR A O 1
ATOM 1127 N N . GLN A 1 141 ? 0.685 -12.732 -10.059 1.00 86.81 141 GLN A N 1
ATOM 1128 C CA . GLN A 1 141 ? 0.608 -13.966 -10.829 1.00 86.81 141 GLN A CA 1
ATOM 1129 C C . GLN A 1 141 ? 2.009 -14.467 -11.210 1.00 86.81 141 GLN A C 1
ATOM 1131 O O . GLN A 1 141 ? 2.326 -15.621 -10.932 1.00 86.81 141 GLN A O 1
ATOM 1136 N N . ALA A 1 142 ? 2.885 -13.594 -11.715 1.00 86.88 142 ALA A N 1
ATOM 1137 C CA . ALA A 1 142 ? 4.267 -13.942 -12.050 1.00 86.88 142 ALA A CA 1
ATOM 1138 C C . ALA A 1 142 ? 5.059 -14.464 -10.835 1.00 86.88 142 ALA A C 1
ATOM 1140 O O . ALA A 1 142 ? 5.737 -15.488 -10.926 1.00 86.88 142 ALA A O 1
ATOM 1141 N N . ILE A 1 143 ? 4.912 -13.823 -9.671 1.00 87.69 143 ILE A N 1
ATOM 1142 C CA . ILE A 1 143 ? 5.515 -14.264 -8.404 1.00 87.69 143 ILE A CA 1
ATOM 1143 C C . ILE A 1 143 ? 4.987 -15.646 -7.998 1.00 87.69 143 ILE A C 1
ATOM 1145 O O . ILE A 1 143 ? 5.751 -16.495 -7.537 1.00 87.69 143 ILE A O 1
ATOM 1149 N N . ARG A 1 144 ? 3.677 -15.890 -8.139 1.00 87.75 144 ARG A N 1
ATOM 1150 C CA . ARG A 1 144 ? 3.080 -17.201 -7.839 1.00 87.75 144 ARG A CA 1
ATOM 1151 C C . ARG A 1 144 ? 3.605 -18.284 -8.770 1.00 87.75 144 ARG A C 1
ATOM 1153 O O . ARG A 1 144 ? 3.872 -19.387 -8.305 1.00 87.75 144 ARG A O 1
ATOM 1160 N N . ASP A 1 145 ? 3.744 -17.979 -10.052 1.00 92.06 145 ASP A N 1
ATOM 1161 C CA . ASP A 1 145 ? 4.213 -18.940 -11.045 1.00 92.06 145 ASP A CA 1
ATOM 1162 C C . ASP A 1 145 ? 5.700 -19.257 -10.869 1.00 92.06 145 ASP A C 1
ATOM 1164 O O . ASP A 1 145 ? 6.090 -20.412 -11.019 1.00 92.06 145 ASP A O 1
ATOM 1168 N N . TYR A 1 146 ? 6.512 -18.280 -10.456 1.00 90.12 146 TYR A N 1
ATOM 1169 C CA . TYR A 1 146 ? 7.893 -18.509 -10.027 1.00 90.12 146 TYR A CA 1
ATOM 1170 C C . TYR A 1 146 ? 7.961 -19.491 -8.849 1.00 90.12 146 TYR A C 1
ATOM 1172 O O . TYR A 1 146 ? 8.608 -20.527 -8.954 1.00 90.12 146 TYR A O 1
ATOM 1180 N N . LYS A 1 147 ? 7.187 -19.242 -7.783 1.00 88.12 147 LYS A N 1
ATOM 1181 C CA . LYS A 1 147 ? 7.147 -20.099 -6.580 1.00 88.12 147 LYS A CA 1
ATOM 1182 C C . LYS A 1 147 ? 6.669 -21.530 -6.814 1.00 88.12 147 LYS A C 1
ATOM 1184 O O . LYS A 1 147 ? 6.852 -22.368 -5.946 1.00 88.12 147 LYS A O 1
ATOM 1189 N N . LYS A 1 148 ? 5.977 -21.804 -7.920 1.00 90.75 148 LYS A N 1
ATOM 1190 C CA . LYS A 1 148 ? 5.574 -23.171 -8.286 1.00 90.75 148 LYS A CA 1
ATOM 1191 C C . LYS A 1 148 ? 6.677 -23.931 -9.021 1.00 90.75 148 LYS A C 1
ATOM 1193 O O . LYS A 1 148 ? 6.583 -25.148 -9.128 1.00 90.75 148 LYS A O 1
ATOM 1198 N N . LYS A 1 149 ? 7.641 -23.216 -9.605 1.00 85.06 149 LYS A N 1
ATOM 1199 C CA . LYS A 1 149 ? 8.719 -23.780 -10.428 1.00 85.06 149 LYS A CA 1
ATOM 1200 C C . LYS A 1 1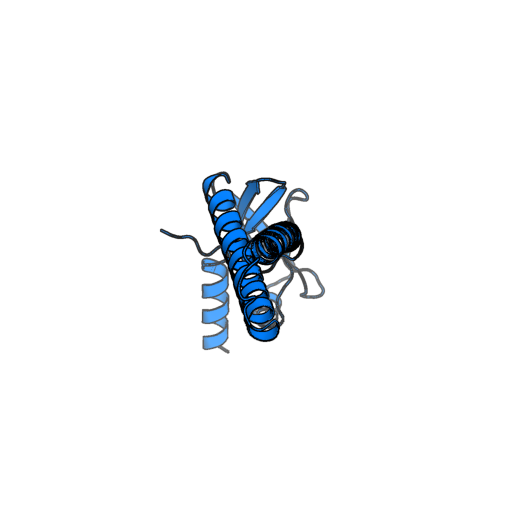49 ? 10.007 -24.023 -9.637 1.00 85.06 149 LYS A C 1
ATOM 1202 O O . LYS A 1 149 ? 10.795 -24.863 -10.056 1.00 85.06 149 LYS A O 1
ATOM 1207 N N . THR A 1 150 ? 10.207 -23.286 -8.549 1.00 76.19 150 THR A N 1
ATOM 1208 C CA . THR A 1 150 ? 11.284 -23.454 -7.555 1.00 76.19 150 THR A CA 1
ATOM 1209 C C . THR A 1 150 ? 10.791 -24.219 -6.344 1.00 76.19 150 THR A C 1
ATOM 1211 O O . THR A 1 150 ? 11.511 -25.130 -5.893 1.00 76.19 150 THR A O 1
#

pLDDT: mean 82.58, std 8.66, range [44.59, 92.88]